Protein AF-A0A7U9KRL0-F1 (afdb_monomer)

Solvent-accessible surface area (backbone atoms only — not comparable to full-atom values): 4704 Å² total; per-residue (Å²): 132,86,91,69,88,73,78,72,52,39,95,85,78,64,48,62,55,66,44,80,34,90,91,39,93,48,26,32,32,27,75,84,77,74,47,75,50,75,58,80,90,88,73,83,59,69,89,80,63,71,77,82,75,76,77,91,70,90,84,88,75,86,81,91,130

pLDDT: mean 81.88, std 16.51, range [42.09, 98.5]

Mean predicted aligne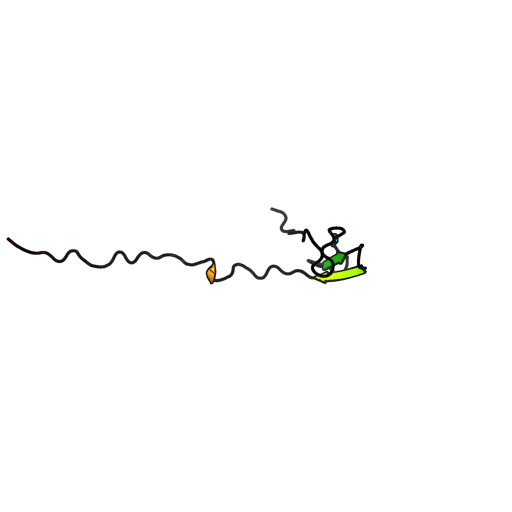d error: 11.35 Å

Nearest PDB structures (foldseek):
  8umh-assembly1_M  TM=3.696E-01  e=2.773E+00  Saccharomyces cerevisiae
  1z1g-assembly1_C  TM=4.790E-01  e=4.744E+00  Lambdavirus lambda
  7nvu-assembly1_M  TM=3.517E-01  e=7.588E+00  Homo sapiens
  3uij-assembly1_A  TM=4.864E-01  e=9.924E+00  Homo sapiens

Organism: NCBI:txid1306181

Foldseek 3Di:
DPPDDDDQADPPPRDRQKDADPVDDQWIAHPVVGDIDGDDDPDDDVVVVDPPPPPPDDDPDDDDD

Radius of gyration: 24.32 Å; Cα contacts (8 Å, |Δi|>4): 58; chains: 1; bounding box: 56×19×68 Å

Sequence (65 aa):
MSGRAAPFYCPYCGDEDLRPSEEGHGSWECGACNRAFRLSFLGLLAKGVTTQARQHDNRQGGSST

Secondary structure (DSSP, 8-state):
----PPPSS-TTT----EEE-TT-TTEEEETTTTEEEE-------GGG-----------------

Structure (mmCIF, N/CA/C/O backbone):
data_AF-A0A7U9KRL0-F1
#
_entry.id   AF-A0A7U9KRL0-F1
#
loop_
_atom_site.group_PDB
_atom_site.id
_atom_site.type_symbol
_atom_site.label_atom_id
_atom_site.label_alt_id
_atom_site.label_comp_id
_atom_site.label_asym_id
_atom_site.label_entity_id
_atom_site.label_seq_id
_atom_site.pdbx_PDB_ins_code
_atom_site.Cartn_x
_atom_site.Cartn_y
_atom_site.Cartn_z
_atom_site.occupancy
_atom_site.B_iso_or_equiv
_atom_site.auth_seq_id
_atom_site.auth_comp_id
_atom_site.auth_asym_id
_atom_site.auth_atom_id
_atom_site.pdbx_PDB_model_num
ATOM 1 N N . MET A 1 1 ? 6.102 -14.768 12.205 1.00 42.09 1 MET A N 1
ATOM 2 C CA . MET A 1 1 ? 5.363 -14.319 11.004 1.00 42.09 1 MET A CA 1
ATOM 3 C C . MET A 1 1 ? 6.141 -13.201 10.323 1.00 42.09 1 MET A C 1
ATOM 5 O O . MET A 1 1 ? 6.495 -12.244 10.996 1.00 42.09 1 MET A O 1
ATOM 9 N N . SER A 1 2 ? 6.435 -13.327 9.027 1.00 50.84 2 SER A N 1
ATOM 10 C CA . SER A 1 2 ? 7.080 -12.272 8.230 1.00 50.84 2 SER A CA 1
ATOM 11 C C . SER A 1 2 ? 6.059 -11.164 7.944 1.00 50.84 2 SER A C 1
ATOM 13 O O . SER A 1 2 ? 5.077 -11.396 7.244 1.00 50.84 2 SER A O 1
ATOM 15 N N . GLY A 1 3 ? 6.234 -9.993 8.559 1.00 55.38 3 GLY A N 1
ATOM 16 C CA . GLY A 1 3 ? 5.306 -8.859 8.493 1.00 55.38 3 GLY A CA 1
ATOM 17 C C . GLY A 1 3 ? 5.344 -8.115 7.158 1.00 55.38 3 GLY A C 1
ATOM 18 O O . GLY A 1 3 ? 5.825 -6.988 7.097 1.00 55.38 3 GLY A O 1
ATOM 19 N N . ARG A 1 4 ? 4.850 -8.734 6.083 1.00 66.38 4 ARG A N 1
ATOM 20 C CA . ARG A 1 4 ? 4.722 -8.105 4.760 1.00 66.38 4 ARG A CA 1
ATOM 21 C C . ARG A 1 4 ? 3.286 -8.239 4.272 1.00 66.38 4 ARG A C 1
ATOM 23 O O . ARG A 1 4 ? 2.947 -9.198 3.590 1.00 66.38 4 ARG A O 1
ATOM 30 N N . ALA A 1 5 ? 2.435 -7.292 4.658 1.00 78.62 5 ALA A N 1
ATOM 31 C CA . ALA A 1 5 ? 1.139 -7.139 4.011 1.00 78.62 5 ALA A CA 1
ATOM 32 C C . ALA A 1 5 ? 1.375 -6.546 2.616 1.00 78.62 5 ALA A C 1
ATOM 34 O O 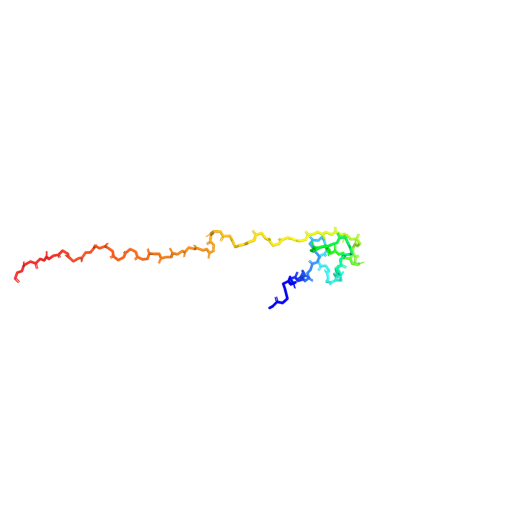. ALA A 1 5 ? 1.901 -5.438 2.499 1.00 78.62 5 ALA A O 1
ATOM 35 N N . ALA A 1 6 ? 1.034 -7.304 1.578 1.00 86.75 6 ALA A N 1
ATOM 36 C CA . ALA A 1 6 ? 1.029 -6.809 0.210 1.00 86.75 6 ALA A CA 1
ATOM 37 C C . ALA A 1 6 ? -0.339 -6.174 -0.097 1.00 86.75 6 ALA A C 1
ATOM 39 O O . ALA A 1 6 ? -1.362 -6.749 0.287 1.00 86.75 6 ALA A O 1
ATOM 40 N N . PRO A 1 7 ? -0.389 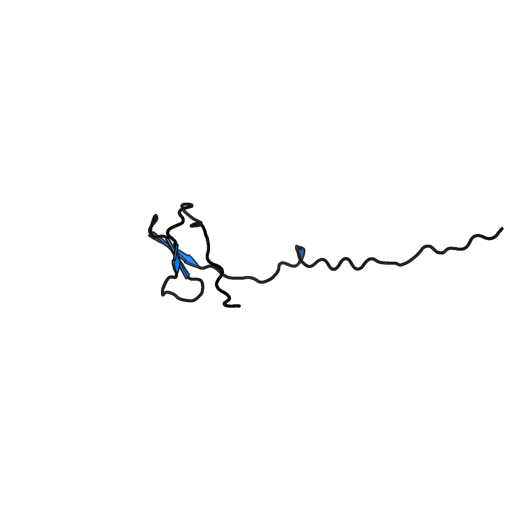-5.007 -0.761 1.00 92.25 7 PRO A N 1
ATOM 41 C CA . PRO A 1 7 ? -1.616 -4.551 -1.394 1.00 92.25 7 PRO A CA 1
ATOM 42 C C . PRO A 1 7 ? -1.993 -5.509 -2.526 1.00 92.25 7 PRO A C 1
ATOM 44 O O . PRO A 1 7 ? -1.125 -5.955 -3.269 1.00 92.25 7 PRO A O 1
ATOM 47 N N . PHE A 1 8 ? -3.285 -5.800 -2.661 1.00 94.88 8 PHE A N 1
ATOM 48 C CA . PHE A 1 8 ? -3.795 -6.608 -3.773 1.00 94.88 8 PHE A CA 1
ATOM 49 C C . PHE A 1 8 ? -4.103 -5.762 -5.014 1.00 94.88 8 PHE A C 1
ATOM 51 O O . PHE A 1 8 ? -3.948 -6.248 -6.121 1.00 94.88 8 PHE A O 1
ATOM 58 N N . TYR A 1 9 ? -4.469 -4.486 -4.835 1.00 97.38 9 TYR A N 1
ATOM 59 C CA . TYR A 1 9 ? -4.864 -3.593 -5.927 1.00 97.38 9 TYR A CA 1
ATOM 60 C C . TYR A 1 9 ? -4.161 -2.240 -5.836 1.00 97.38 9 TYR A C 1
ATOM 62 O O . TYR A 1 9 ? -4.000 -1.678 -4.746 1.00 97.38 9 TYR A O 1
ATOM 70 N N . CYS A 1 10 ? -3.774 -1.690 -6.988 1.00 97.25 10 CYS A N 1
ATOM 71 C CA . CYS A 1 10 ? -3.231 -0.345 -7.089 1.00 97.25 10 CYS A CA 1
ATOM 72 C C . CYS A 1 10 ? -4.293 0.676 -6.647 1.00 97.25 10 CYS A C 1
ATOM 74 O O . CYS A 1 10 ? -5.372 0.718 -7.243 1.00 97.25 10 CYS A O 1
ATOM 76 N N . PRO A 1 11 ? -3.998 1.572 -5.686 1.00 96.56 11 PRO A N 1
ATOM 77 C CA . PRO A 1 11 ? -4.970 2.560 -5.213 1.00 96.56 11 PRO A CA 1
ATOM 78 C C . PRO A 1 11 ? -5.334 3.616 -6.270 1.00 96.56 11 PRO A C 1
ATOM 80 O O . PRO A 1 11 ? -6.250 4.404 -6.048 1.00 96.56 11 PRO A O 1
ATOM 83 N N . TYR A 1 12 ? -4.623 3.653 -7.403 1.00 97.81 12 TYR A N 1
ATOM 84 C CA . TYR A 1 12 ? -4.835 4.636 -8.464 1.00 97.81 12 TYR A CA 1
ATOM 85 C C . TYR A 1 12 ? -5.564 4.084 -9.693 1.00 97.81 12 TYR A C 1
ATOM 87 O O . TYR A 1 12 ? -6.352 4.818 -10.281 1.00 97.81 12 TYR A O 1
ATOM 95 N N . CYS A 1 13 ? -5.303 2.842 -10.116 1.00 98.19 13 CYS A N 1
ATOM 96 C CA . CYS A 1 13 ? -5.940 2.257 -11.309 1.00 98.19 13 CYS A CA 1
ATOM 97 C C . CYS A 1 13 ? -6.727 0.967 -11.048 1.00 98.19 13 CYS A C 1
ATOM 99 O O . CYS A 1 13 ? -7.436 0.523 -11.943 1.00 98.19 13 CYS A O 1
ATOM 101 N N . GLY A 1 14 ? -6.624 0.374 -9.855 1.00 97.81 14 GLY A N 1
ATOM 102 C CA . GLY A 1 14 ? -7.302 -0.880 -9.521 1.00 97.81 14 GLY A CA 1
ATOM 103 C C . GLY A 1 14 ? -6.684 -2.140 -10.135 1.00 97.81 14 GLY A C 1
ATOM 104 O O . GLY A 1 14 ? -7.262 -3.206 -9.982 1.00 97.81 14 GLY A O 1
ATOM 105 N N . ASP A 1 15 ? -5.535 -2.036 -10.804 1.00 98.31 15 ASP A N 1
ATOM 106 C CA . ASP A 1 15 ? -4.806 -3.185 -11.356 1.00 98.31 15 ASP A CA 1
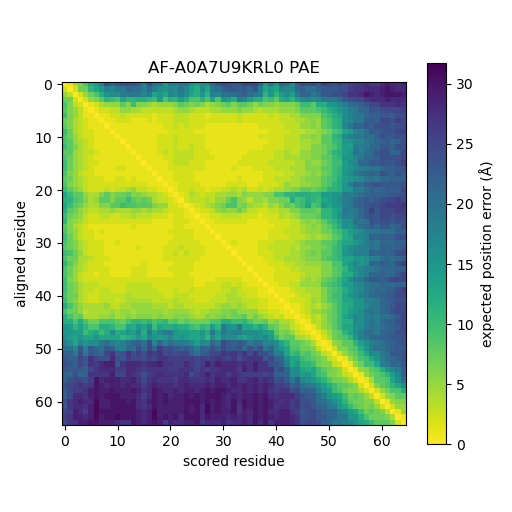ATOM 107 C C . ASP A 1 15 ? -4.028 -3.948 -10.264 1.00 98.31 15 ASP A C 1
ATOM 109 O O . ASP A 1 15 ? -3.698 -3.378 -9.218 1.00 98.31 15 ASP A O 1
ATOM 113 N N . GLU A 1 16 ? -3.716 -5.218 -10.511 1.00 97.69 16 GLU A N 1
ATOM 114 C CA . GLU A 1 16 ? -3.032 -6.133 -9.588 1.00 97.69 16 GLU A CA 1
ATOM 115 C C . GLU A 1 16 ? -1.527 -6.278 -9.890 1.00 97.69 16 GLU A C 1
ATOM 117 O O . GLU A 1 16 ? -0.816 -6.938 -9.131 1.00 97.69 16 GLU A O 1
ATOM 122 N N . ASP A 1 17 ? -1.008 -5.652 -10.960 1.00 97.25 17 ASP A N 1
ATOM 123 C CA . ASP A 1 17 ? 0.418 -5.675 -11.324 1.00 97.25 17 ASP A CA 1
ATOM 124 C C . ASP A 1 17 ? 1.280 -4.816 -10.376 1.00 97.25 17 ASP A C 1
ATOM 126 O O . ASP A 1 17 ? 1.808 -3.763 -10.747 1.00 97.25 17 ASP A O 1
ATOM 130 N N . LEU A 1 18 ? 1.375 -5.250 -9.117 1.00 96.44 18 LEU A N 1
ATOM 131 C CA . LEU A 1 18 ? 2.051 -4.579 -8.013 1.00 96.44 18 LEU A CA 1
ATOM 132 C C . LEU A 1 18 ? 3.350 -5.290 -7.626 1.00 96.44 18 LEU A C 1
ATOM 134 O O . LEU A 1 18 ? 3.362 -6.482 -7.316 1.00 96.44 18 LEU A O 1
ATOM 138 N N . ARG A 1 19 ? 4.449 -4.534 -7.576 1.00 95.12 19 ARG A N 1
ATOM 139 C CA . ARG A 1 19 ? 5.778 -5.022 -7.176 1.00 95.12 19 ARG A CA 1
ATOM 140 C C . ARG A 1 19 ? 6.332 -4.181 -6.021 1.00 95.12 19 ARG A C 1
ATOM 142 O O . ARG A 1 19 ? 6.068 -2.978 -5.981 1.00 95.12 19 ARG A O 1
ATOM 149 N N . PRO A 1 20 ? 7.071 -4.767 -5.063 1.00 94.31 20 PRO A N 1
ATOM 150 C CA . PRO A 1 20 ? 7.834 -3.985 -4.095 1.00 94.31 20 PRO A CA 1
ATOM 151 C C . PRO A 1 20 ? 8.849 -3.098 -4.821 1.00 94.31 20 PRO A C 1
ATOM 153 O O . PRO A 1 20 ? 9.497 -3.560 -5.755 1.00 94.31 20 PRO A O 1
ATOM 156 N N . SER A 1 21 ? 8.994 -1.852 -4.379 1.00 91.38 21 SER A N 1
ATOM 157 C CA . SER A 1 21 ? 9.990 -0.919 -4.913 1.00 91.38 21 SER A CA 1
ATOM 158 C C . SER A 1 21 ? 11.255 -0.915 -4.050 1.00 91.38 21 SER A C 1
ATOM 160 O O . SER A 1 21 ? 11.194 -1.024 -2.821 1.00 91.38 21 SER A O 1
ATOM 162 N N . GLU A 1 22 ? 12.403 -0.721 -4.698 1.00 87.56 22 GLU A N 1
ATOM 163 C CA . GLU A 1 22 ? 13.722 -0.621 -4.061 1.00 87.56 22 GLU A CA 1
ATOM 164 C C . GLU A 1 22 ? 13.893 0.662 -3.216 1.00 87.56 22 GLU A C 1
ATOM 166 O O . GLU A 1 22 ? 14.851 0.773 -2.453 1.00 87.56 22 GLU A O 1
ATOM 171 N N . GLU A 1 23 ? 12.952 1.620 -3.276 1.00 85.25 23 GLU A N 1
ATOM 172 C CA . GLU A 1 23 ? 12.954 2.836 -2.436 1.00 85.25 23 GLU A CA 1
ATOM 173 C C . GLU A 1 23 ? 12.833 2.549 -0.926 1.00 85.25 23 GLU A C 1
ATOM 175 O O . GLU A 1 23 ? 13.070 3.432 -0.097 1.00 85.25 23 GLU A O 1
ATOM 180 N N . GLY A 1 24 ? 12.465 1.323 -0.540 1.00 84.38 24 GLY A N 1
ATOM 181 C CA . GLY A 1 24 ? 12.557 0.842 0.836 1.00 84.38 24 GLY A CA 1
ATOM 182 C C . GLY A 1 24 ? 11.264 0.255 1.398 1.00 84.38 24 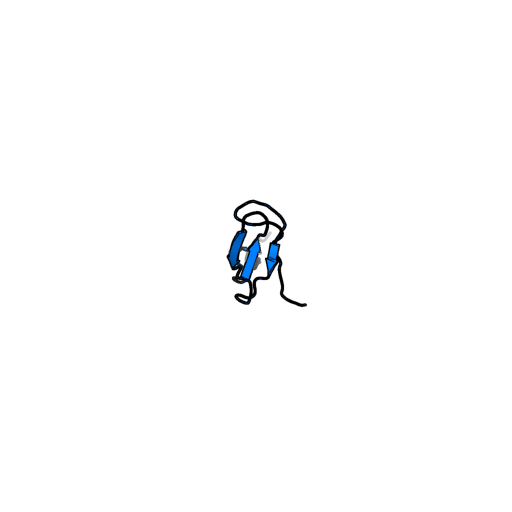GLY A C 1
ATOM 183 O O . GLY A 1 24 ? 10.337 -0.133 0.690 1.00 84.38 24 GLY A O 1
ATOM 184 N N . HIS A 1 25 ? 11.203 0.136 2.727 1.00 88.25 25 HIS A N 1
ATOM 185 C CA . HIS A 1 25 ? 10.122 -0.587 3.400 1.00 88.25 25 HIS A CA 1
ATOM 186 C C . HIS A 1 25 ? 8.736 0.003 3.124 1.00 88.25 25 HIS A C 1
ATOM 188 O O . HIS A 1 25 ? 8.462 1.159 3.463 1.00 88.25 25 HIS A O 1
ATOM 194 N N . GLY A 1 26 ? 7.849 -0.844 2.602 1.00 90.50 26 GLY A N 1
ATOM 195 C CA . GLY A 1 26 ? 6.471 -0.481 2.294 1.00 90.50 26 GLY A CA 1
ATOM 196 C C . GLY A 1 26 ? 6.315 0.281 0.981 1.00 90.50 26 GLY A C 1
ATOM 197 O O . GLY A 1 26 ? 5.202 0.715 0.705 1.00 90.50 26 GLY A O 1
ATOM 198 N N . SER A 1 27 ? 7.380 0.456 0.194 1.00 94.69 27 SER A N 1
ATOM 199 C CA . SER A 1 27 ? 7.313 1.060 -1.137 1.00 94.69 27 SER A CA 1
ATOM 200 C C . SER A 1 27 ? 6.852 0.035 -2.175 1.00 94.69 27 SER A C 1
ATOM 202 O O . SER A 1 27 ? 7.279 -1.120 -2.152 1.00 94.69 27 SER A O 1
ATOM 204 N N . TRP A 1 28 ? 5.977 0.467 -3.078 1.00 96.06 28 TRP A N 1
ATOM 205 C CA . TRP A 1 28 ? 5.358 -0.343 -4.124 1.00 96.06 28 TRP A CA 1
ATOM 206 C C . TRP A 1 28 ? 5.267 0.442 -5.424 1.00 96.06 28 TRP A C 1
ATOM 208 O O . TRP A 1 28 ? 5.072 1.656 -5.413 1.00 96.06 28 TRP A O 1
ATOM 218 N N . GLU A 1 29 ? 5.341 -0.267 -6.538 1.00 97.38 29 GLU A N 1
ATOM 219 C CA . GLU A 1 29 ? 5.125 0.256 -7.881 1.00 97.38 29 GLU A CA 1
ATOM 220 C C . GLU A 1 29 ? 4.052 -0.561 -8.605 1.00 97.38 29 GLU A C 1
ATOM 222 O O . GLU A 1 29 ? 3.931 -1.771 -8.405 1.00 97.38 29 GLU A O 1
ATOM 227 N N . CYS A 1 30 ? 3.250 0.113 -9.430 1.00 98.00 30 CYS A N 1
ATOM 228 C CA . CYS A 1 30 ? 2.277 -0.527 -10.310 1.00 98.00 30 CYS A CA 1
ATOM 229 C C . CYS A 1 30 ? 2.781 -0.504 -11.753 1.00 98.00 30 CYS A C 1
ATOM 231 O O . CYS A 1 30 ? 2.942 0.582 -12.312 1.00 98.00 30 CYS A O 1
ATOM 233 N N . GLY A 1 31 ? 2.975 -1.669 -12.373 1.00 97.88 31 GLY A N 1
ATOM 234 C CA . GLY A 1 31 ? 3.441 -1.752 -13.761 1.00 97.88 31 GLY A CA 1
ATOM 235 C C . GLY A 1 31 ? 2.373 -1.385 -14.797 1.00 97.88 31 GLY A C 1
ATOM 236 O O . GLY A 1 31 ? 2.717 -0.913 -15.878 1.00 97.88 31 GLY A O 1
ATOM 237 N N . ALA A 1 32 ? 1.082 -1.472 -14.452 1.00 98.31 32 ALA A N 1
ATOM 238 C CA . ALA A 1 32 ? -0.013 -1.099 -15.354 1.00 98.31 32 ALA A CA 1
ATOM 239 C C . ALA A 1 32 ? -0.160 0.422 -15.553 1.00 98.31 32 ALA A C 1
ATOM 241 O O . ALA A 1 32 ? -0.464 0.881 -16.652 1.00 98.31 32 ALA A O 1
ATOM 242 N N . CYS A 1 33 ? 0.045 1.224 -14.499 1.00 98.50 33 CYS A N 1
ATOM 243 C CA . CYS A 1 33 ? -0.092 2.687 -14.573 1.00 98.50 33 CYS A CA 1
ATOM 244 C C . CYS A 1 33 ? 1.183 3.469 -14.232 1.00 98.50 33 CYS A C 1
ATOM 246 O O . CYS A 1 33 ? 1.129 4.696 -14.139 1.00 98.50 33 CYS A O 1
ATOM 248 N N . ASN A 1 34 ? 2.296 2.772 -14.002 1.00 97.38 34 ASN A N 1
ATOM 249 C CA . ASN A 1 34 ? 3.624 3.319 -13.726 1.00 97.38 34 ASN A CA 1
ATOM 250 C C . ASN A 1 34 ? 3.678 4.325 -12.555 1.00 97.38 34 ASN A C 1
ATOM 252 O O . ASN A 1 34 ? 4.348 5.355 -12.629 1.00 97.38 34 ASN A O 1
ATOM 256 N N . ARG A 1 35 ? 2.919 4.068 -11.479 1.00 97.38 35 ARG A N 1
ATOM 257 C CA . ARG A 1 35 ? 2.924 4.900 -10.261 1.00 97.38 35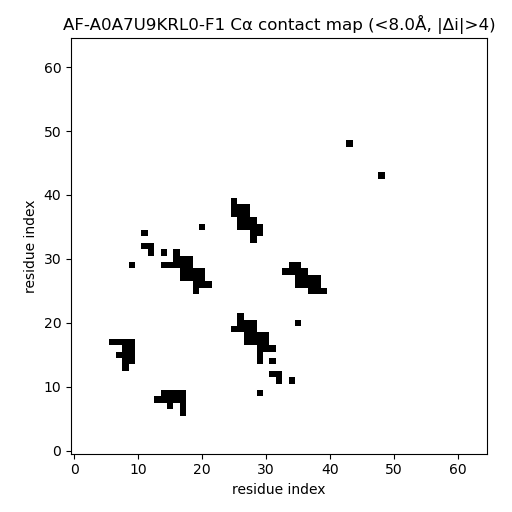 ARG A CA 1
ATOM 258 C C . ARG A 1 35 ? 3.597 4.163 -9.114 1.00 97.38 35 ARG A C 1
ATOM 260 O O . ARG A 1 35 ? 3.272 3.003 -8.866 1.00 97.38 35 ARG A O 1
ATOM 267 N N . ALA A 1 36 ? 4.450 4.878 -8.387 1.00 96.75 36 ALA A N 1
ATOM 268 C CA . ALA A 1 36 ? 5.033 4.436 -7.128 1.00 96.75 36 ALA A CA 1
ATOM 269 C C . ALA A 1 36 ? 4.280 5.043 -5.932 1.00 96.75 36 ALA A C 1
ATOM 271 O O . ALA A 1 36 ? 3.780 6.168 -6.001 1.00 96.75 36 ALA A O 1
ATOM 272 N N . PHE A 1 37 ? 4.171 4.290 -4.841 1.00 95.38 37 PHE A N 1
ATOM 273 C CA . PHE A 1 37 ? 3.514 4.709 -3.604 1.00 95.38 37 PHE A CA 1
ATOM 274 C C . PHE A 1 37 ? 4.063 3.951 -2.396 1.00 95.38 37 PHE A C 1
ATOM 276 O O . PHE A 1 37 ? 4.739 2.935 -2.534 1.00 95.38 37 PHE A O 1
ATOM 283 N N . ARG A 1 38 ? 3.755 4.432 -1.186 1.00 93.12 38 ARG A N 1
ATOM 284 C CA . ARG A 1 38 ? 4.203 3.814 0.066 1.00 93.12 38 ARG A CA 1
ATOM 285 C C . ARG A 1 38 ? 3.033 3.492 0.987 1.00 93.12 38 ARG A C 1
ATOM 287 O O . ARG A 1 38 ? 2.133 4.310 1.160 1.00 93.12 38 ARG A O 1
ATOM 294 N N . LEU A 1 39 ? 3.074 2.315 1.604 1.00 89.75 39 LEU A N 1
ATOM 295 C CA . LEU A 1 39 ? 2.135 1.870 2.628 1.00 89.75 39 LEU A CA 1
ATOM 296 C C . LEU A 1 39 ? 2.809 1.814 3.997 1.00 89.75 39 LEU A C 1
ATOM 298 O O . LEU A 1 39 ? 3.960 1.395 4.126 1.00 89.75 39 LEU A O 1
ATOM 302 N N . SER A 1 40 ? 2.041 2.171 5.024 1.00 88.19 40 SER A N 1
ATOM 303 C CA . SER A 1 40 ? 2.479 2.163 6.419 1.00 88.19 40 SER A CA 1
ATOM 304 C C . SER A 1 40 ? 1.423 1.501 7.296 1.00 88.19 40 SER A C 1
ATOM 306 O O . SER A 1 40 ? 0.246 1.854 7.238 1.00 88.19 40 SER A O 1
ATOM 308 N N . PHE A 1 41 ? 1.842 0.563 8.147 1.00 87.56 41 PHE A N 1
ATOM 309 C CA . PHE A 1 41 ? 0.995 0.075 9.231 1.00 87.56 41 PHE A CA 1
ATOM 310 C C . PHE A 1 41 ? 0.962 1.120 10.350 1.00 87.56 41 PHE A C 1
ATOM 312 O O . PHE A 1 41 ? 2.000 1.457 10.911 1.00 87.56 41 PHE A O 1
ATOM 319 N N . LEU A 1 42 ? -0.229 1.628 10.670 1.00 88.50 42 LEU A N 1
ATOM 320 C CA . LEU A 1 42 ? -0.404 2.680 11.679 1.00 88.50 42 LEU A CA 1
ATOM 321 C C . LEU A 1 42 ? -0.621 2.140 13.102 1.00 88.50 42 LEU A C 1
ATOM 323 O O . LEU A 1 42 ? -0.585 2.912 14.054 1.00 88.50 42 LEU A O 1
ATOM 327 N N . GLY A 1 43 ? -0.864 0.836 13.261 1.00 87.94 43 GLY A N 1
ATOM 328 C CA . GLY A 1 43 ? -1.322 0.245 14.520 1.00 87.94 43 GLY A CA 1
ATOM 329 C C . GLY A 1 43 ? -2.808 -0.121 14.505 1.00 87.94 43 GLY A C 1
ATOM 330 O O . GLY A 1 43 ? -3.492 -0.023 13.484 1.00 87.94 43 GLY A O 1
ATOM 331 N N . LEU A 1 44 ? -3.313 -0.567 15.657 1.00 88.38 44 LEU A N 1
ATOM 332 C CA . LEU A 1 44 ? -4.736 -0.841 15.862 1.00 88.38 44 LEU A CA 1
ATOM 333 C C . LEU A 1 44 ? -5.466 0.455 16.238 1.00 88.38 44 LEU A C 1
ATOM 335 O O . LEU A 1 44 ? -5.021 1.193 17.114 1.00 88.38 44 LEU A O 1
ATOM 339 N N . LEU A 1 45 ? -6.605 0.727 15.598 1.00 88.50 45 LEU A N 1
ATOM 340 C CA . LEU A 1 45 ? -7.423 1.900 15.918 1.00 88.50 45 LEU A CA 1
ATOM 341 C C . LEU A 1 45 ? -8.208 1.668 17.217 1.00 88.50 45 LEU A C 1
ATOM 343 O O . LEU A 1 45 ? -8.830 0.620 17.377 1.00 88.50 45 LEU A O 1
ATOM 347 N N . ALA A 1 46 ? -8.268 2.677 18.094 1.00 83.88 46 ALA A N 1
ATOM 348 C CA . ALA A 1 46 ? -8.937 2.592 19.401 1.00 83.88 46 ALA A CA 1
ATOM 349 C C . ALA A 1 46 ? -10.405 2.125 19.323 1.00 83.88 46 ALA A C 1
ATOM 351 O O . ALA A 1 46 ? -10.860 1.367 20.173 1.00 83.88 46 ALA A O 1
ATOM 352 N N . LYS A 1 47 ? -11.127 2.495 18.254 1.00 81.31 47 LYS A N 1
ATOM 353 C CA . LYS A 1 47 ? -12.506 2.039 17.990 1.00 81.31 47 LYS A CA 1
ATOM 354 C C . LYS A 1 47 ? -12.659 0.513 17.891 1.00 81.31 47 LYS A C 1
ATOM 356 O O . LYS A 1 47 ? -13.749 0.007 18.108 1.00 81.31 47 LYS A O 1
ATOM 361 N N . GLY A 1 48 ? -11.590 -0.210 17.552 1.00 71.88 48 GLY A N 1
ATOM 362 C CA . GLY A 1 48 ? -11.573 -1.675 17.500 1.00 71.88 48 GLY A CA 1
ATOM 363 C C . GLY A 1 48 ? -11.159 -2.342 18.816 1.00 71.88 48 GLY A C 1
ATOM 364 O O . GLY A 1 48 ? -11.205 -3.563 18.902 1.00 71.88 48 GLY A O 1
ATOM 365 N N . VAL A 1 49 ? -10.759 -1.564 19.830 1.00 74.12 49 VAL A N 1
ATOM 366 C CA . VAL A 1 49 ? -10.270 -2.042 21.136 1.00 74.12 49 VAL A CA 1
ATOM 367 C C . VAL A 1 49 ? -11.231 -1.600 22.249 1.00 74.12 49 VAL A C 1
ATOM 369 O O . VAL A 1 49 ? -10.821 -1.111 23.299 1.00 74.12 49 VAL A O 1
ATOM 372 N N . THR A 1 50 ? -12.546 -1.719 22.038 1.00 74.56 50 THR A N 1
ATOM 373 C CA . THR A 1 50 ? -13.501 -1.487 23.129 1.00 74.56 50 THR A CA 1
ATOM 374 C C . THR A 1 50 ? -13.488 -2.692 24.063 1.00 74.56 50 THR A C 1
ATOM 376 O O . THR A 1 50 ? -14.132 -3.707 23.792 1.00 74.56 50 THR A O 1
ATOM 379 N N . THR A 1 51 ? -12.779 -2.588 25.183 1.00 69.75 51 THR A N 1
ATOM 380 C CA . THR A 1 51 ? -12.996 -3.488 26.317 1.00 69.75 51 THR A CA 1
ATOM 381 C C . THR A 1 51 ? -14.404 -3.218 26.834 1.00 69.75 51 THR A C 1
ATOM 383 O O . THR A 1 51 ? -14.642 -2.210 27.495 1.00 69.75 51 THR A O 1
ATOM 386 N N . GLN A 1 52 ? -15.362 -4.090 26.509 1.00 67.00 52 GLN A N 1
ATOM 387 C CA . GLN A 1 52 ? -16.669 -4.093 27.160 1.00 67.00 52 GLN A CA 1
ATOM 388 C C . GLN A 1 52 ? -16.454 -4.553 28.607 1.00 67.00 52 GLN A C 1
ATOM 390 O O . GLN A 1 52 ? -16.678 -5.711 28.950 1.00 67.00 52 GLN A O 1
ATOM 395 N N . ALA A 1 53 ? -15.974 -3.649 29.461 1.00 65.12 53 ALA A N 1
ATOM 396 C CA . ALA A 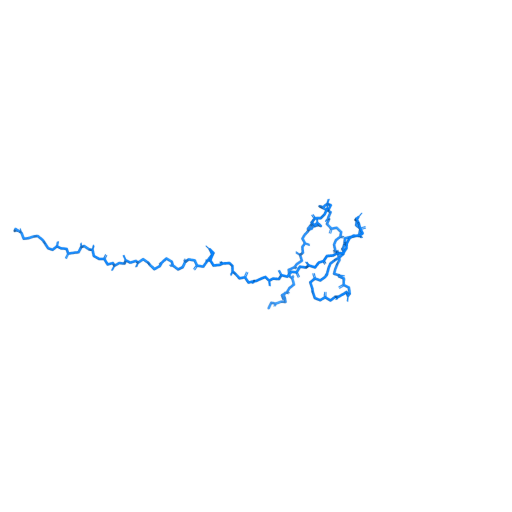1 53 ? -16.061 -3.812 30.898 1.00 65.12 53 ALA A CA 1
ATOM 397 C C . ALA A 1 53 ? -17.554 -3.762 31.234 1.00 65.12 53 ALA A C 1
ATOM 399 O O . ALA A 1 53 ? -18.139 -2.693 31.400 1.00 65.12 53 ALA A O 1
ATOM 400 N N . ARG A 1 54 ? -18.206 -4.932 31.223 1.00 61.59 54 ARG A N 1
ATOM 401 C CA . ARG A 1 54 ? -19.555 -5.082 31.758 1.00 61.59 54 ARG A CA 1
ATOM 402 C C . ARG A 1 54 ? -19.487 -4.676 33.221 1.00 61.59 54 ARG A C 1
ATOM 404 O O . ARG A 1 54 ? -18.970 -5.413 34.054 1.00 61.59 54 ARG A O 1
ATOM 411 N N . GLN A 1 55 ? -20.002 -3.490 33.494 1.00 60.19 55 GLN A N 1
ATOM 412 C CA . GLN A 1 55 ? -20.331 -3.009 34.819 1.00 60.19 55 GLN A CA 1
ATOM 413 C C . GLN A 1 55 ? -21.439 -3.919 35.373 1.00 60.19 55 GLN A C 1
ATOM 415 O O . GLN A 1 55 ? -22.625 -3.664 35.196 1.00 60.19 55 GLN A O 1
ATOM 420 N N . HIS A 1 56 ? -21.047 -5.042 35.982 1.00 55.56 56 HIS A N 1
ATOM 421 C CA . HIS A 1 56 ? -21.884 -5.789 36.918 1.00 55.56 56 HIS A CA 1
ATOM 422 C C . HIS A 1 56 ? -21.895 -5.015 38.239 1.00 55.56 56 HIS A C 1
ATOM 424 O O . HIS A 1 56 ? -21.350 -5.468 39.234 1.00 55.56 56 HIS A O 1
ATOM 430 N N . ASP A 1 57 ? -22.499 -3.829 38.232 1.00 64.00 57 ASP A N 1
ATOM 431 C CA . ASP A 1 57 ? -22.839 -3.133 39.462 1.00 64.00 57 ASP A CA 1
ATOM 432 C C . ASP A 1 57 ? -24.312 -2.734 39.434 1.00 64.00 57 ASP A C 1
ATOM 434 O O . ASP A 1 57 ? -24.758 -1.928 38.620 1.00 64.00 57 ASP A O 1
ATOM 438 N N . ASN A 1 58 ? -25.017 -3.294 40.420 1.00 62.81 58 ASN A N 1
ATOM 439 C CA . ASN A 1 58 ? -26.188 -2.738 41.087 1.00 62.81 58 ASN A CA 1
ATOM 440 C C . ASN A 1 58 ? -27.600 -3.097 40.565 1.00 62.81 58 ASN A C 1
ATOM 442 O O . ASN A 1 58 ? -28.214 -2.343 39.812 1.00 62.81 58 ASN A O 1
ATOM 446 N N . ARG A 1 59 ? -28.169 -4.196 41.103 1.00 56.16 59 ARG A N 1
ATOM 447 C CA . ARG A 1 59 ? -29.539 -4.241 41.684 1.00 56.16 59 ARG A CA 1
ATOM 448 C C . ARG A 1 59 ? -29.842 -5.586 42.377 1.00 56.16 59 ARG A C 1
ATOM 450 O O . ARG A 1 59 ? -30.678 -6.362 41.932 1.00 56.16 59 ARG A O 1
ATOM 457 N N . GLN A 1 60 ? -29.199 -5.847 43.513 1.00 63.09 60 GLN A N 1
ATOM 458 C CA . GLN A 1 60 ? -29.804 -6.677 44.567 1.00 63.09 60 GLN A CA 1
ATOM 459 C C . GLN A 1 60 ? -30.206 -5.741 45.708 1.00 63.09 60 GLN A C 1
ATOM 461 O O . GLN A 1 60 ? -29.564 -5.661 46.747 1.00 63.09 60 GLN A O 1
ATOM 466 N N . GLY A 1 61 ? -31.252 -4.953 45.448 1.00 54.00 61 GLY A N 1
ATOM 467 C CA . GLY A 1 61 ? -32.022 -4.300 46.497 1.00 54.00 61 GLY A CA 1
ATOM 468 C C . GLY A 1 61 ? -33.035 -5.312 47.013 1.00 54.00 61 GLY A C 1
ATOM 469 O O . GLY A 1 61 ? -33.858 -5.799 46.239 1.00 54.00 61 GLY A O 1
ATOM 470 N N . GLY A 1 62 ? -32.924 -5.665 48.291 1.00 58.41 62 GLY A N 1
ATOM 471 C CA . GLY A 1 62 ? -33.893 -6.512 48.968 1.00 58.41 62 GLY A CA 1
ATOM 472 C C . GLY A 1 62 ? -35.293 -5.898 48.964 1.00 58.41 62 GLY A C 1
ATOM 473 O O . GLY A 1 62 ? -35.460 -4.679 48.971 1.00 58.41 62 GLY A O 1
ATOM 474 N N . SER A 1 63 ? -36.305 -6.758 48.993 1.00 58.09 63 SER A N 1
ATOM 475 C CA . SER A 1 63 ? -37.631 -6.385 49.459 1.00 58.09 63 SER A CA 1
ATOM 476 C C . SER A 1 63 ? -38.203 -7.551 50.250 1.00 58.09 63 SER A C 1
ATOM 478 O O . SER A 1 63 ? -38.290 -8.678 49.770 1.00 58.09 63 SER A O 1
ATOM 480 N N . SER A 1 64 ? -38.475 -7.242 51.5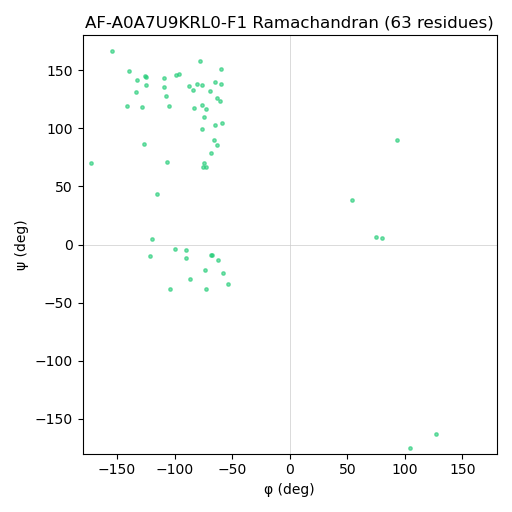05 1.00 54.28 64 SER A N 1
ATOM 481 C CA . SER A 1 64 ? -39.083 -8.045 52.548 1.00 54.28 64 SER A CA 1
ATOM 482 C C . SER A 1 64 ? -40.558 -8.297 52.238 1.00 54.28 64 SER A C 1
ATOM 484 O O . SER A 1 64 ? -41.278 -7.335 51.984 1.00 54.28 64 SER A O 1
ATOM 486 N N . THR A 1 65 ? -41.032 -9.540 52.341 1.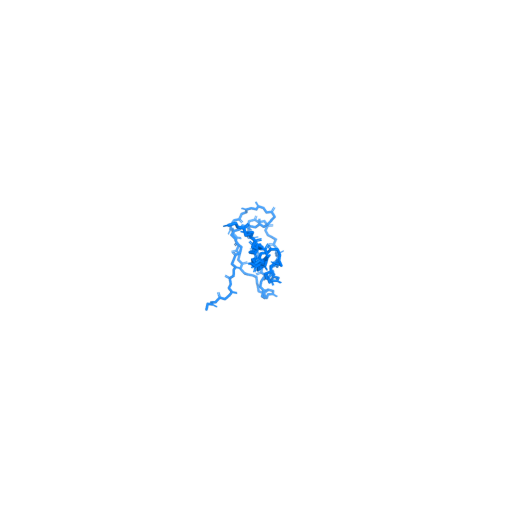00 48.44 65 THR A N 1
ATOM 487 C CA . THR A 1 65 ? -42.341 -9.911 52.920 1.00 48.44 65 THR A CA 1
ATOM 488 C C . THR A 1 65 ? -42.285 -11.374 53.339 1.00 48.44 65 THR A C 1
ATOM 490 O O . THR A 1 65 ? -41.727 -12.174 52.556 1.00 48.44 65 THR A O 1
#